Protein AF-A0A9D9GE17-F1 (afdb_monomer_lite)

Secondary structure (DSSP, 8-state):
--TT-HHHHHHHHHHHHHHHHHHHHHHHHHHHHHHHHHHHHHHHHHHHHHTT----TTTHHHHHHHH-----EE-TTS-EEE--HHHHHTS---

Structure (mmCIF, N/CA/C/O backbone):
data_AF-A0A9D9GE17-F1
#
_entry.id   AF-A0A9D9GE17-F1
#
loop_
_atom_site.group_PDB
_atom_site.id
_atom_site.type_symbol
_atom_site.label_atom_id
_atom_site.label_alt_id
_atom_site.label_comp_id
_atom_site.label_asym_id
_atom_site.label_entity_id
_atom_site.label_seq_id
_atom_site.pdbx_PDB_ins_code
_atom_site.Cartn_x
_atom_site.Cartn_y
_atom_site.Cartn_z
_atom_site.occupancy
_atom_site.B_iso_or_equiv
_atom_site.auth_seq_id
_atom_site.auth_comp_id
_atom_site.auth_asym_id
_atom_site.auth_atom_id
_atom_site.pdbx_PDB_model_num
ATOM 1 N N . MET A 1 1 ? 29.305 2.988 -42.395 1.00 56.81 1 MET A N 1
ATOM 2 C CA . MET A 1 1 ? 27.965 2.723 -41.825 1.00 56.81 1 MET A CA 1
ATOM 3 C C . MET A 1 1 ? 27.105 3.964 -42.027 1.00 56.81 1 MET A C 1
ATOM 5 O O . MET A 1 1 ? 27.421 5.000 -41.453 1.00 56.81 1 MET A O 1
ATOM 9 N N . ASN A 1 2 ? 26.110 3.905 -42.919 1.00 54.03 2 ASN A N 1
ATOM 10 C CA . ASN A 1 2 ? 25.273 5.059 -43.268 1.00 54.03 2 ASN A CA 1
ATOM 11 C C . ASN A 1 2 ? 24.360 5.433 -42.092 1.00 54.03 2 ASN A C 1
ATOM 13 O O . ASN A 1 2 ? 23.314 4.821 -41.896 1.00 54.03 2 ASN A O 1
ATOM 17 N N . LYS A 1 3 ? 24.751 6.463 -41.332 1.00 57.81 3 LYS A N 1
ATOM 18 C CA . LYS A 1 3 ? 23.977 7.040 -40.216 1.00 57.81 3 LYS A CA 1
ATOM 19 C C . LYS A 1 3 ? 22.642 7.681 -40.653 1.00 57.81 3 LYS A C 1
ATOM 21 O O . LYS A 1 3 ? 21.822 7.972 -39.798 1.00 57.81 3 LYS A O 1
ATOM 26 N N . ASN A 1 4 ? 22.428 7.851 -41.965 1.00 58.00 4 ASN A N 1
ATOM 27 C CA . ASN A 1 4 ? 21.206 8.381 -42.594 1.00 58.00 4 ASN A CA 1
ATOM 28 C C . ASN A 1 4 ? 20.258 7.293 -43.137 1.00 58.00 4 ASN A C 1
ATOM 30 O O . ASN A 1 4 ? 19.311 7.602 -43.853 1.00 58.00 4 A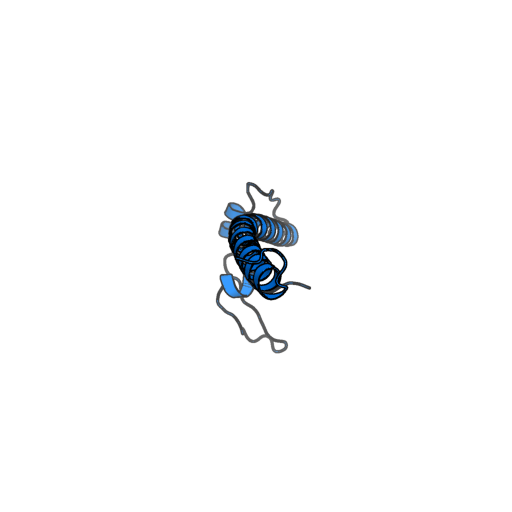SN A O 1
ATOM 34 N N . SER A 1 5 ? 20.516 6.010 -42.867 1.00 63.88 5 SER A N 1
ATOM 35 C CA . SER A 1 5 ? 19.578 4.952 -43.249 1.00 63.88 5 SER A CA 1
ATOM 36 C C . SER A 1 5 ? 18.418 4.915 -42.254 1.00 63.88 5 SER A C 1
ATOM 38 O O . SER A 1 5 ? 18.653 4.771 -41.054 1.00 63.88 5 SER A O 1
ATOM 40 N N . ASN A 1 6 ? 17.174 4.981 -42.741 1.00 73.00 6 ASN A N 1
ATOM 41 C CA . ASN A 1 6 ? 15.966 4.839 -41.916 1.00 73.00 6 ASN A CA 1
ATOM 42 C C . ASN A 1 6 ? 16.016 3.600 -41.007 1.00 73.00 6 ASN A C 1
ATOM 44 O O . ASN A 1 6 ? 15.483 3.635 -39.904 1.00 73.00 6 ASN A O 1
ATOM 48 N N . THR A 1 7 ? 16.706 2.533 -41.425 1.00 79.81 7 THR A N 1
ATOM 49 C CA . THR A 1 7 ? 16.929 1.324 -40.622 1.00 79.81 7 THR A CA 1
ATOM 50 C C . THR A 1 7 ? 17.760 1.591 -39.365 1.00 79.81 7 THR A C 1
ATOM 52 O O . THR A 1 7 ? 17.422 1.084 -38.299 1.00 79.81 7 THR A O 1
ATOM 55 N N . TYR A 1 8 ? 18.818 2.406 -39.454 1.00 80.25 8 TYR A N 1
ATOM 56 C CA . TYR A 1 8 ? 19.633 2.772 -38.290 1.00 80.25 8 TYR A CA 1
ATOM 57 C C . TYR A 1 8 ? 18.811 3.586 -37.285 1.00 80.25 8 TYR A C 1
ATOM 59 O O . TYR A 1 8 ? 18.830 3.289 -36.093 1.00 80.25 8 TYR A O 1
ATOM 67 N N . THR A 1 9 ? 18.027 4.552 -37.775 1.00 83.31 9 THR A N 1
ATOM 68 C CA . THR A 1 9 ? 17.113 5.347 -36.943 1.00 83.31 9 THR A CA 1
ATOM 69 C C . THR A 1 9 ? 16.056 4.474 -36.274 1.00 83.31 9 THR A C 1
ATOM 71 O O . THR A 1 9 ? 15.821 4.626 -35.079 1.00 83.31 9 THR A O 1
ATOM 74 N N . PHE A 1 10 ? 15.460 3.530 -37.008 1.00 86.38 10 PHE A N 1
ATOM 75 C CA . PHE A 1 10 ? 14.455 2.616 -36.463 1.00 86.38 10 PHE A CA 1
ATOM 76 C C . PHE A 1 10 ? 15.019 1.748 -35.338 1.00 86.38 10 PHE A C 1
ATOM 78 O O . PHE A 1 10 ? 14.451 1.723 -34.252 1.00 86.38 10 PHE A O 1
ATOM 85 N N . ILE A 1 11 ? 16.159 1.088 -35.562 1.00 88.31 11 ILE A N 1
ATOM 86 C CA . ILE A 1 11 ? 16.776 0.216 -34.551 1.00 88.31 11 ILE A CA 1
ATOM 87 C C . ILE A 1 11 ? 17.185 1.029 -33.321 1.00 88.31 11 ILE A C 1
ATOM 89 O O . ILE A 1 11 ? 16.910 0.627 -32.191 1.00 88.31 11 ILE A O 1
ATOM 93 N N . TYR A 1 12 ? 17.806 2.191 -33.531 1.00 88.31 12 TYR A N 1
ATOM 94 C CA . TYR A 1 12 ? 18.213 3.068 -32.441 1.00 88.31 12 TYR A CA 1
ATOM 95 C C . TYR A 1 12 ? 17.016 3.540 -31.604 1.00 88.31 12 TYR A C 1
ATOM 97 O O . TYR A 1 12 ? 17.050 3.448 -30.376 1.00 88.31 12 TYR A O 1
ATOM 105 N N . ALA A 1 13 ? 15.941 3.993 -32.256 1.00 90.50 13 ALA A N 1
ATOM 106 C CA . ALA A 1 13 ? 14.722 4.419 -31.579 1.00 90.50 13 ALA A CA 1
ATOM 107 C C . ALA A 1 13 ? 14.073 3.264 -30.800 1.00 90.50 13 ALA A C 1
ATOM 109 O O . ALA A 1 13 ? 13.700 3.451 -29.644 1.00 90.50 13 ALA A O 1
ATOM 110 N N . SER A 1 14 ? 14.000 2.059 -31.379 1.00 92.56 14 SER A N 1
ATOM 111 C CA . SER A 1 14 ? 13.462 0.879 -30.691 1.00 92.56 14 SER A CA 1
ATOM 112 C C . SER A 1 14 ? 14.248 0.539 -29.424 1.00 92.56 14 SER A C 1
ATOM 114 O O . SER A 1 14 ? 13.645 0.308 -28.378 1.00 92.56 14 SER A O 1
ATOM 116 N N . VAL A 1 15 ? 15.583 0.565 -29.481 1.00 94.44 15 VAL A N 1
ATOM 117 C CA . VAL A 1 15 ? 16.429 0.313 -28.303 1.00 94.44 15 VAL A CA 1
ATOM 118 C C . VAL A 1 15 ? 16.218 1.388 -27.235 1.00 94.44 15 VAL A C 1
ATOM 120 O O . VAL A 1 15 ? 16.050 1.054 -26.063 1.00 94.44 15 VAL A O 1
ATOM 123 N N . MET A 1 16 ? 16.158 2.665 -27.623 1.00 94.12 16 MET A N 1
ATOM 124 C CA . MET A 1 16 ? 15.911 3.765 -26.685 1.00 94.12 16 MET A CA 1
ATOM 125 C C . MET A 1 16 ? 14.553 3.650 -25.984 1.00 94.12 16 MET A C 1
ATOM 127 O O . MET A 1 16 ? 14.478 3.841 -24.772 1.00 94.12 16 MET A O 1
ATOM 131 N N . VAL A 1 17 ? 13.492 3.283 -26.707 1.00 95.50 17 VAL A N 1
ATOM 132 C CA . VAL A 1 17 ? 12.157 3.083 -26.120 1.00 95.50 17 VAL A CA 1
ATOM 133 C C . VAL A 1 17 ? 12.166 1.943 -25.104 1.00 95.50 17 VAL A C 1
ATOM 135 O O . VAL A 1 17 ? 11.620 2.105 -24.015 1.00 95.50 17 VAL A O 1
ATOM 138 N N . ILE A 1 18 ? 12.816 0.817 -25.416 1.00 95.75 18 ILE A N 1
ATOM 139 C CA . ILE A 1 18 ? 12.912 -0.326 -24.495 1.00 95.75 18 ILE A CA 1
ATOM 140 C C . ILE A 1 18 ? 13.663 0.067 -23.217 1.00 95.75 18 ILE A C 1
ATOM 142 O O . ILE A 1 18 ? 13.215 -0.262 -22.119 1.00 95.75 18 ILE A O 1
ATOM 146 N N . LEU A 1 19 ? 14.770 0.805 -23.343 1.00 95.25 19 LEU A N 1
ATOM 147 C CA . LEU A 1 19 ? 15.546 1.267 -22.190 1.00 95.25 19 LEU A CA 1
ATOM 148 C C . LEU A 1 19 ? 14.732 2.200 -21.288 1.00 95.25 19 LEU A C 1
ATOM 150 O O . LEU A 1 19 ? 14.688 1.998 -20.074 1.00 95.25 19 LEU A O 1
ATOM 154 N N . VAL A 1 20 ? 14.059 3.194 -21.872 1.00 95.56 20 VAL A N 1
ATOM 155 C CA . VAL A 1 20 ? 13.217 4.132 -21.116 1.00 95.56 20 VAL A CA 1
ATOM 156 C C . VAL A 1 20 ? 12.044 3.400 -20.465 1.00 95.56 20 VAL A C 1
ATOM 158 O O . VAL A 1 20 ? 11.772 3.625 -19.289 1.00 95.56 20 VAL A O 1
ATOM 161 N N . ALA A 1 21 ? 11.387 2.481 -21.177 1.00 95.12 21 ALA A N 1
ATOM 162 C CA . ALA A 1 21 ? 10.282 1.695 -20.634 1.00 95.12 21 ALA A CA 1
ATOM 163 C C . ALA A 1 21 ? 10.716 0.841 -19.433 1.00 95.12 21 ALA A C 1
ATOM 165 O O . ALA A 1 21 ? 10.036 0.839 -18.408 1.00 95.12 21 ALA A O 1
ATOM 166 N N . ALA A 1 22 ? 11.868 0.171 -19.524 1.00 93.88 22 ALA A N 1
ATOM 167 C CA . ALA A 1 22 ? 12.415 -0.608 -18.418 1.00 93.88 22 ALA A CA 1
ATOM 168 C C . ALA A 1 22 ? 12.736 0.277 -17.202 1.00 93.88 22 ALA A C 1
ATOM 170 O O . ALA A 1 22 ? 12.390 -0.073 -16.075 1.00 93.88 22 ALA A O 1
ATOM 171 N N . ALA A 1 23 ? 13.335 1.452 -17.419 1.00 92.75 23 ALA A N 1
ATOM 172 C CA . ALA A 1 23 ? 13.628 2.395 -16.342 1.00 92.75 23 ALA A CA 1
ATOM 173 C C . ALA A 1 23 ? 12.349 2.926 -15.667 1.00 92.75 23 ALA A C 1
ATOM 175 O O . ALA A 1 23 ? 12.256 2.934 -14.438 1.00 92.75 23 ALA A O 1
ATOM 176 N N . LEU A 1 24 ? 11.340 3.321 -16.451 1.00 92.81 24 LEU A N 1
ATOM 177 C CA . LEU A 1 24 ? 10.053 3.792 -15.931 1.00 92.81 24 LEU A CA 1
ATOM 178 C C . LEU A 1 24 ? 9.312 2.696 -15.162 1.00 92.81 24 LEU A C 1
ATOM 180 O O . LEU A 1 24 ? 8.715 2.996 -14.131 1.00 92.81 24 LEU A O 1
ATOM 184 N N . ALA A 1 25 ? 9.372 1.444 -15.621 1.00 92.00 25 ALA A N 1
ATOM 185 C C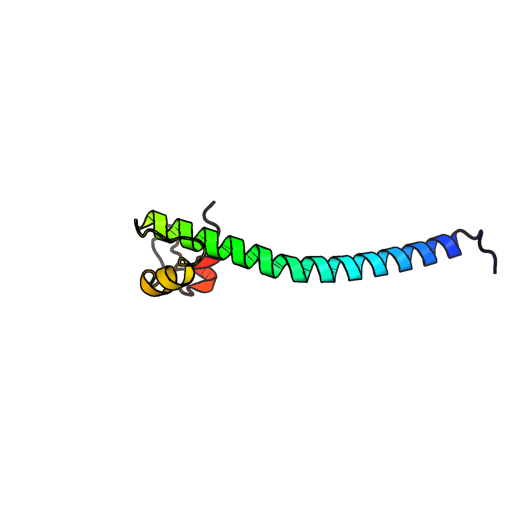A . ALA A 1 25 ? 8.752 0.318 -14.928 1.00 92.00 25 ALA A CA 1
ATOM 186 C C . ALA A 1 25 ? 9.326 0.143 -13.514 1.00 92.00 25 ALA A C 1
ATOM 188 O O . ALA A 1 25 ? 8.565 0.035 -12.556 1.00 92.00 25 ALA A O 1
ATOM 189 N N . LEU A 1 26 ? 10.653 0.208 -13.363 1.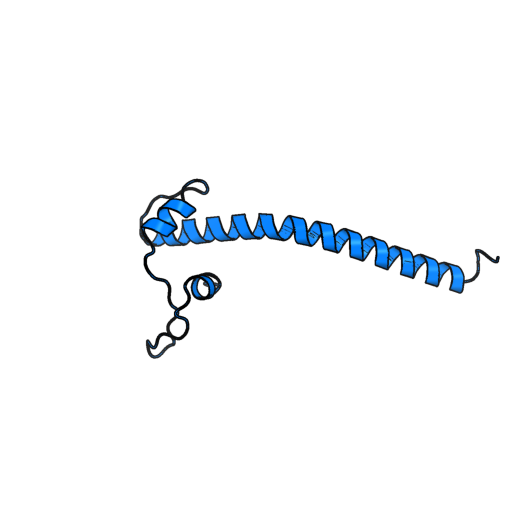00 88.88 26 LEU A N 1
ATOM 190 C CA . LEU A 1 26 ? 11.311 0.095 -12.055 1.00 88.88 26 LEU A CA 1
ATOM 191 C C . LEU A 1 26 ? 10.945 1.251 -11.114 1.00 88.88 26 LEU A C 1
ATOM 193 O O . LEU A 1 26 ? 10.671 1.036 -9.932 1.00 88.88 26 LEU A O 1
ATOM 197 N N . VAL A 1 27 ? 10.923 2.484 -11.629 1.00 89.19 27 VAL A N 1
ATOM 198 C CA . VAL A 1 27 ? 10.537 3.662 -10.836 1.00 89.19 27 VAL A CA 1
ATOM 199 C C . VAL A 1 27 ? 9.066 3.581 -10.427 1.00 89.19 27 VAL A C 1
ATOM 201 O O . VAL A 1 27 ? 8.735 3.853 -9.273 1.00 89.19 27 VAL A O 1
ATOM 204 N N . SER A 1 28 ? 8.189 3.183 -11.352 1.00 89.19 28 SER A N 1
ATOM 205 C CA . SER A 1 28 ? 6.756 3.036 -11.102 1.00 89.19 28 SER A CA 1
ATOM 206 C C . SER A 1 28 ? 6.479 1.991 -10.026 1.00 89.19 28 SER A C 1
ATOM 208 O O . SER A 1 28 ? 5.722 2.278 -9.101 1.00 89.19 28 SER A O 1
ATOM 210 N N . ASP A 1 29 ? 7.124 0.828 -10.099 1.00 87.81 29 ASP A N 1
ATOM 211 C CA . ASP A 1 29 ? 6.909 -0.256 -9.140 1.00 87.81 29 ASP A CA 1
ATOM 212 C C . ASP A 1 29 ? 7.378 0.131 -7.725 1.00 87.81 29 ASP A C 1
ATOM 214 O O . ASP A 1 29 ? 6.639 -0.011 -6.747 1.00 87.81 29 ASP A O 1
ATOM 218 N N . SER A 1 30 ? 8.554 0.763 -7.626 1.00 85.50 30 SER A N 1
ATOM 219 C CA . SER A 1 30 ? 9.091 1.286 -6.361 1.00 85.50 30 SER A CA 1
ATOM 220 C C . SER A 1 30 ? 8.168 2.323 -5.705 1.00 85.50 30 SER A C 1
ATOM 222 O O . SER A 1 30 ? 7.990 2.339 -4.482 1.00 85.50 30 SER A O 1
ATOM 224 N N . LEU A 1 31 ? 7.543 3.190 -6.508 1.00 85.88 31 LEU A N 1
ATOM 225 C CA . LEU A 1 31 ? 6.660 4.237 -5.998 1.00 85.88 31 LEU A CA 1
ATOM 226 C C . LEU A 1 31 ? 5.262 3.709 -5.650 1.00 85.88 31 LEU A C 1
ATOM 228 O O . LEU A 1 31 ? 4.665 4.166 -4.670 1.00 85.88 31 LEU A O 1
ATOM 232 N N . LYS A 1 32 ? 4.765 2.719 -6.401 1.00 86.88 32 LYS A N 1
ATOM 233 C CA . LYS A 1 32 ? 3.443 2.110 -6.204 1.00 86.88 32 LYS A CA 1
ATOM 234 C C . LYS A 1 32 ? 3.299 1.501 -4.811 1.00 86.88 32 LYS A C 1
ATOM 236 O O . LYS A 1 32 ? 2.270 1.697 -4.172 1.00 86.88 32 LYS A O 1
ATOM 241 N N . ALA A 1 33 ? 4.345 0.855 -4.294 1.00 86.44 33 ALA A N 1
ATOM 242 C CA . ALA A 1 33 ? 4.335 0.286 -2.945 1.00 86.44 33 ALA A CA 1
ATOM 243 C C . ALA A 1 33 ? 4.096 1.346 -1.850 1.00 86.44 33 ALA A C 1
ATOM 245 O O . ALA A 1 33 ? 3.313 1.129 -0.924 1.00 86.44 33 ALA A O 1
ATOM 246 N N . LYS A 1 34 ? 4.730 2.522 -1.966 1.00 87.69 34 LYS A N 1
ATOM 247 C C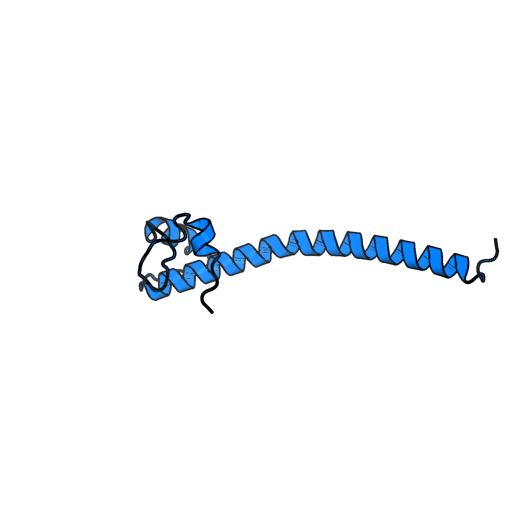A . LYS A 1 34 ? 4.547 3.630 -1.009 1.00 87.69 34 LYS A CA 1
ATOM 248 C C . LYS A 1 34 ? 3.162 4.261 -1.117 1.00 87.69 34 LYS A C 1
ATOM 250 O O . LYS A 1 34 ? 2.566 4.601 -0.101 1.00 87.69 34 LYS A O 1
ATOM 255 N N . GLN A 1 35 ? 2.656 4.415 -2.339 1.00 86.31 35 GLN A N 1
ATOM 256 C CA . GLN A 1 35 ? 1.313 4.944 -2.574 1.00 86.31 35 GLN A CA 1
ATOM 257 C C . GLN A 1 35 ? 0.250 4.009 -1.997 1.00 86.31 35 GLN A C 1
ATOM 259 O O . GLN A 1 35 ? -0.616 4.472 -1.260 1.00 86.31 35 GLN A O 1
ATOM 264 N N . GLN A 1 36 ? 0.369 2.702 -2.251 1.00 89.19 36 GLN A N 1
ATOM 265 C CA . GLN A 1 36 ? -0.569 1.706 -1.740 1.00 89.19 36 GLN A CA 1
ATOM 266 C C . GLN A 1 36 ? -0.619 1.716 -0.212 1.00 89.19 36 GLN A C 1
ATOM 268 O O . GLN A 1 36 ? -1.700 1.769 0.358 1.00 89.19 36 GLN A O 1
ATOM 273 N N . ARG A 1 37 ? 0.542 1.779 0.456 1.00 88.81 37 ARG A N 1
ATOM 274 C CA . ARG A 1 37 ? 0.609 1.871 1.921 1.00 88.81 37 ARG A CA 1
ATOM 275 C C . ARG A 1 37 ? -0.176 3.065 2.469 1.00 88.81 37 ARG A C 1
ATOM 277 O O . ARG A 1 37 ? -0.886 2.925 3.458 1.00 88.81 37 ARG A O 1
ATOM 284 N N . ASN A 1 38 ? -0.052 4.231 1.839 1.00 89.25 38 ASN A N 1
ATOM 285 C CA . ASN A 1 38 ? -0.768 5.427 2.283 1.00 89.25 38 ASN A CA 1
ATOM 286 C C . ASN A 1 38 ? -2.283 5.305 2.057 1.00 89.25 38 ASN A C 1
ATOM 288 O O . ASN A 1 38 ? -3.049 5.722 2.919 1.00 89.25 38 ASN A O 1
ATOM 292 N N . VAL A 1 39 ? -2.704 4.710 0.934 1.00 90.62 39 VAL A N 1
ATOM 293 C CA . VAL A 1 39 ? -4.120 4.424 0.642 1.00 90.62 39 VAL A CA 1
ATOM 294 C C . VAL A 1 39 ? -4.697 3.428 1.649 1.00 90.62 39 VAL A C 1
ATOM 296 O O . VAL A 1 39 ? -5.800 3.633 2.149 1.00 90.62 39 VAL A O 1
ATOM 299 N N . ASP A 1 40 ? -3.943 2.387 2.004 1.00 90.62 40 ASP A N 1
ATOM 300 C CA . ASP A 1 40 ? -4.372 1.390 2.986 1.00 90.62 40 ASP A CA 1
ATOM 301 C C . ASP A 1 40 ? -4.566 2.026 4.375 1.00 90.62 40 ASP A C 1
ATOM 303 O O . ASP A 1 40 ? -5.583 1.790 5.026 1.00 90.62 40 ASP A O 1
ATOM 307 N N . ILE A 1 41 ? -3.634 2.882 4.816 1.00 91.06 41 ILE A N 1
ATOM 308 C CA . ILE A 1 41 ? -3.737 3.618 6.090 1.00 91.06 41 ILE A CA 1
ATOM 309 C C . ILE A 1 41 ? -4.942 4.568 6.093 1.00 91.06 41 ILE A C 1
ATOM 311 O O . ILE A 1 41 ? -5.654 4.664 7.098 1.00 91.06 41 ILE A O 1
ATOM 315 N N . ASP A 1 42 ? -5.186 5.264 4.983 1.00 90.69 42 ASP A N 1
ATOM 316 C CA . ASP A 1 42 ? -6.351 6.137 4.846 1.00 90.69 42 ASP A CA 1
ATOM 317 C C . ASP A 1 42 ? -7.653 5.326 4.938 1.00 90.69 42 ASP A C 1
ATOM 319 O O . ASP A 1 42 ? -8.530 5.641 5.742 1.00 90.69 42 ASP A O 1
ATOM 323 N N . LYS A 1 43 ? -7.733 4.187 4.238 1.00 91.12 43 LYS A N 1
ATOM 324 C CA . LYS A 1 43 ? -8.875 3.265 4.318 1.00 91.12 43 LYS A CA 1
ATOM 325 C C . LYS A 1 43 ? -9.097 2.734 5.738 1.00 91.12 43 LYS A C 1
ATOM 327 O O . LYS A 1 43 ? -10.234 2.709 6.208 1.00 91.12 43 LYS A O 1
ATOM 332 N N . MET A 1 44 ? -8.036 2.361 6.459 1.00 90.69 44 MET A N 1
ATOM 333 C CA . MET A 1 44 ? -8.131 1.963 7.872 1.00 90.69 44 MET A CA 1
ATOM 334 C C . MET A 1 44 ? -8.672 3.099 8.745 1.00 90.69 44 MET A C 1
ATOM 336 O O . MET A 1 44 ? -9.545 2.867 9.580 1.00 90.69 44 MET A O 1
ATOM 340 N N . THR A 1 45 ? -8.196 4.327 8.528 1.00 89.81 45 THR A N 1
ATOM 341 C CA . THR A 1 45 ? -8.657 5.523 9.248 1.00 89.81 45 THR A CA 1
ATOM 342 C C . THR A 1 45 ? -10.142 5.786 9.000 1.00 89.81 45 THR A C 1
ATOM 344 O O . THR A 1 45 ? -10.892 6.042 9.944 1.00 89.81 45 THR A O 1
ATOM 347 N N . GLN A 1 46 ? -10.599 5.665 7.751 1.00 89.69 46 GLN A N 1
ATOM 348 C CA . GLN A 1 46 ? -12.012 5.813 7.396 1.00 89.69 46 GLN A CA 1
ATOM 349 C C . GLN A 1 46 ? -12.884 4.744 8.074 1.00 89.69 46 GLN A C 1
ATOM 351 O O . GLN A 1 46 ? -13.924 5.072 8.651 1.00 89.69 46 GLN A O 1
ATOM 356 N N . ILE A 1 47 ? -12.440 3.481 8.086 1.00 89.19 47 ILE A N 1
ATOM 357 C CA . ILE A 1 47 ? -13.143 2.390 8.780 1.00 89.19 47 ILE A CA 1
ATOM 358 C C . ILE A 1 47 ? -13.224 2.672 10.287 1.00 89.19 47 ILE A C 1
ATOM 360 O O . ILE A 1 47 ? -14.312 2.602 10.858 1.00 89.19 47 ILE A O 1
ATOM 364 N N . LEU A 1 48 ? -12.121 3.059 10.933 1.00 89.31 48 LEU A N 1
ATOM 365 C CA . LEU A 1 48 ? -12.097 3.401 12.362 1.00 89.31 48 LEU A CA 1
ATOM 366 C C . LEU A 1 48 ? -13.006 4.595 12.692 1.00 89.31 48 LEU A C 1
ATOM 368 O O . LEU A 1 48 ? -13.768 4.554 13.660 1.00 89.31 48 LEU A O 1
ATOM 372 N N . THR A 1 49 ? -13.013 5.616 11.835 1.00 88.69 49 THR A N 1
ATOM 373 C CA . THR A 1 49 ? -13.889 6.787 11.981 1.00 88.69 49 THR A CA 1
ATOM 374 C C . THR A 1 49 ? -15.365 6.392 11.893 1.00 88.69 49 THR A C 1
ATOM 376 O O . THR A 1 49 ? -16.182 6.893 12.670 1.00 88.69 49 THR A O 1
ATOM 379 N N . SER A 1 50 ? -15.715 5.445 11.013 1.00 87.75 50 SER A N 1
ATOM 380 C CA . SER A 1 50 ? -17.093 4.949 10.869 1.00 87.75 50 SER A CA 1
ATOM 381 C C . SER A 1 50 ? -17.621 4.276 12.144 1.00 87.75 50 SER A C 1
ATOM 383 O O . SER A 1 50 ? -18.799 4.410 12.476 1.00 87.75 50 SER A O 1
ATOM 385 N N . VAL A 1 51 ? -16.735 3.639 12.919 1.00 88.94 51 VAL A N 1
ATOM 386 C CA . VAL A 1 51 ? -17.052 3.027 14.220 1.00 88.94 51 VAL A CA 1
ATOM 387 C C . VAL A 1 51 ? -16.779 3.964 15.407 1.00 88.94 51 VAL A C 1
ATOM 389 O O . VAL A 1 51 ? -16.761 3.522 16.553 1.00 88.94 51 VAL A O 1
ATOM 392 N N . LYS A 1 52 ? -16.612 5.273 15.151 1.00 88.12 52 LYS A N 1
ATOM 393 C CA . LYS A 1 52 ? -16.350 6.340 16.142 1.00 88.12 52 LYS A CA 1
ATOM 394 C C . LYS A 1 52 ? -15.056 6.166 16.944 1.00 88.12 52 LYS A C 1
ATOM 396 O O . LYS A 1 52 ? -14.934 6.698 18.048 1.00 88.12 52 LYS A O 1
ATOM 401 N N . VAL A 1 53 ? -14.068 5.477 16.381 1.00 88.62 53 VAL A N 1
ATOM 402 C CA . VAL A 1 53 ? -12.716 5.400 16.938 1.00 88.62 53 VAL A CA 1
ATOM 403 C C . VAL A 1 53 ? -11.860 6.476 16.281 1.00 88.62 53 VAL A C 1
ATOM 405 O O . VAL A 1 53 ? -11.595 6.429 15.085 1.00 88.62 53 VAL A O 1
ATOM 408 N N . ALA A 1 54 ? -11.415 7.457 17.068 1.00 85.06 54 ALA A N 1
ATOM 409 C CA . ALA A 1 54 ? -10.487 8.473 16.583 1.00 85.06 54 ALA A CA 1
ATOM 410 C C . ALA A 1 54 ? -9.128 7.833 16.269 1.00 85.06 54 ALA A C 1
ATOM 412 O O . ALA A 1 54 ? -8.537 7.172 17.130 1.00 85.06 54 ALA A O 1
ATOM 413 N N . SER A 1 55 ? -8.614 8.047 15.064 1.00 84.94 55 SER A N 1
ATOM 414 C CA . SER A 1 55 ? -7.314 7.549 14.614 1.00 84.94 55 SER A CA 1
ATOM 415 C C . SER A 1 55 ? -6.693 8.508 13.610 1.00 84.94 55 SER A C 1
ATOM 417 O O . SER A 1 55 ? -7.410 9.098 12.810 1.00 84.94 55 SER A O 1
ATOM 419 N N . ASP A 1 56 ? -5.367 8.578 13.620 1.00 85.88 56 ASP A N 1
ATOM 420 C CA . ASP A 1 56 ? -4.566 9.343 12.662 1.00 85.88 56 ASP A CA 1
ATOM 421 C C . ASP A 1 56 ? -3.684 8.387 11.854 1.00 85.88 56 ASP A C 1
ATOM 423 O O . ASP A 1 56 ? -3.490 7.238 12.258 1.00 85.88 56 ASP A O 1
ATOM 427 N N . MET A 1 57 ? -3.059 8.865 10.774 1.00 83.06 57 MET A N 1
ATOM 428 C CA . MET A 1 57 ? -2.210 8.033 9.903 1.00 83.06 57 MET A CA 1
ATOM 429 C C . MET A 1 57 ? -1.100 7.264 10.648 1.00 83.06 57 MET A C 1
ATOM 431 O O . MET A 1 57 ? -0.677 6.204 10.200 1.00 83.06 57 MET A O 1
ATOM 435 N N . SER A 1 58 ? -0.627 7.771 11.790 1.00 88.00 58 SER A N 1
ATOM 436 C CA . SER A 1 58 ? 0.392 7.118 12.623 1.00 88.00 58 SER A CA 1
ATOM 437 C C . SER A 1 58 ? -0.161 6.060 13.586 1.00 88.00 58 SER A C 1
ATOM 439 O O . SER A 1 58 ? 0.596 5.213 14.055 1.00 88.00 58 SER A O 1
ATOM 441 N N . THR A 1 59 ? -1.457 6.105 13.909 1.00 89.25 59 THR A N 1
ATOM 442 C CA . THR A 1 59 ? -2.099 5.236 14.915 1.00 89.25 59 THR A CA 1
ATOM 443 C C . THR A 1 59 ? -3.144 4.291 14.327 1.00 89.25 59 THR A C 1
ATOM 445 O O . THR A 1 59 ? -3.551 3.346 15.004 1.00 89.25 59 THR A O 1
ATOM 448 N N . ALA A 1 60 ? -3.559 4.517 13.079 1.00 89.12 60 ALA A N 1
ATOM 449 C CA . ALA A 1 60 ? -4.606 3.762 12.405 1.00 89.12 60 ALA A CA 1
ATOM 450 C C . ALA A 1 60 ? -4.304 2.261 12.336 1.00 89.12 60 ALA A C 1
ATOM 452 O O . ALA A 1 60 ? -5.169 1.472 12.685 1.00 89.12 60 ALA A O 1
ATOM 453 N N . GLU A 1 61 ? -3.084 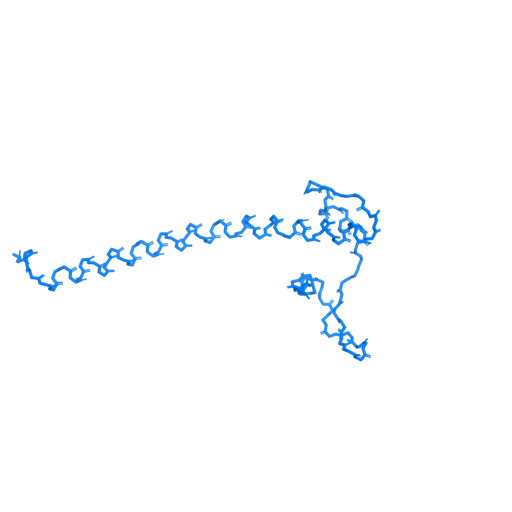1.847 11.983 1.00 89.00 61 GLU A N 1
ATOM 454 C CA . GLU A 1 61 ? -2.740 0.417 11.881 1.00 89.00 61 GLU A CA 1
ATOM 455 C C . GLU A 1 61 ? -2.890 -0.328 13.211 1.00 89.00 61 GLU A C 1
ATOM 457 O O . GLU A 1 61 ? -3.494 -1.400 13.263 1.00 89.00 61 GLU A O 1
ATOM 462 N N . ALA A 1 62 ? -2.375 0.254 14.297 1.00 89.50 62 ALA A N 1
ATOM 463 C CA . ALA A 1 62 ? -2.446 -0.352 15.623 1.00 89.50 62 ALA A CA 1
ATOM 464 C C . ALA A 1 62 ? -3.900 -0.454 16.108 1.00 89.50 62 ALA A C 1
ATOM 466 O O . ALA A 1 62 ? -4.340 -1.519 16.534 1.00 89.50 62 ALA A O 1
ATOM 467 N N . LYS A 1 63 ? -4.666 0.635 15.972 1.00 88.88 63 LYS A N 1
ATOM 468 C CA . LYS A 1 63 ? -6.081 0.673 16.367 1.00 88.88 63 LYS A CA 1
ATOM 469 C C . LYS A 1 63 ? -6.947 -0.235 15.501 1.00 88.88 63 LYS A C 1
ATOM 471 O O . LYS A 1 63 ? -7.874 -0.854 16.007 1.00 88.88 63 LYS A O 1
ATOM 476 N N . TYR A 1 64 ? -6.645 -0.347 14.210 1.00 89.12 64 TYR A N 1
ATOM 477 C CA . TYR A 1 64 ? -7.356 -1.240 13.303 1.00 89.12 64 TYR A CA 1
ATOM 478 C C . TYR A 1 64 ? -7.166 -2.698 13.719 1.00 89.12 64 TYR A C 1
ATOM 480 O O . TYR A 1 64 ? -8.145 -3.431 13.815 1.00 89.12 64 TYR A O 1
ATOM 488 N N . ALA A 1 65 ? -5.934 -3.103 14.039 1.00 88.69 65 ALA A N 1
ATOM 489 C CA . ALA A 1 65 ? -5.646 -4.453 14.522 1.00 88.69 65 ALA A CA 1
ATOM 490 C C . ALA A 1 65 ? -6.301 -4.769 15.882 1.00 88.69 65 ALA A C 1
ATOM 492 O O . ALA A 1 65 ? -6.634 -5.922 16.142 1.00 88.69 65 ALA A O 1
ATOM 493 N N . GLU A 1 66 ? -6.489 -3.765 16.742 1.00 88.19 66 GLU A N 1
ATOM 494 C CA . GLU A 1 66 ? -7.143 -3.918 18.047 1.00 88.19 66 GLU A CA 1
ATOM 495 C C . GLU A 1 66 ? -8.674 -4.011 17.933 1.00 88.19 66 GLU A C 1
ATOM 497 O O . GLU A 1 66 ? -9.304 -4.851 18.574 1.00 88.19 66 GLU A O 1
ATOM 502 N N . VAL A 1 67 ? -9.279 -3.146 17.116 1.00 86.81 67 VAL A N 1
ATOM 503 C CA . VAL A 1 67 ? -10.738 -2.965 17.063 1.00 86.81 67 VAL A CA 1
ATOM 504 C C . VAL A 1 67 ? -11.398 -3.907 16.054 1.00 86.81 67 VAL A C 1
ATOM 506 O O . VAL A 1 67 ? -12.518 -4.370 16.279 1.00 86.81 67 VAL A O 1
ATOM 509 N N . ILE A 1 68 ? -10.730 -4.213 14.938 1.00 85.62 68 ILE A N 1
ATOM 510 C CA . ILE A 1 68 ? -11.295 -5.027 13.857 1.00 85.62 68 ILE A CA 1
ATOM 511 C C . ILE A 1 68 ? -10.867 -6.486 14.028 1.00 85.62 68 ILE A C 1
ATOM 513 O O . ILE A 1 68 ? -9.805 -6.911 13.582 1.00 85.62 68 ILE A O 1
ATOM 517 N N . THR A 1 69 ? -11.735 -7.274 14.661 1.00 85.56 69 THR A N 1
ATOM 518 C CA . THR A 1 69 ? -11.482 -8.690 14.982 1.00 85.56 69 THR A CA 1
ATOM 519 C C . THR A 1 69 ? -11.836 -9.656 13.850 1.00 85.56 69 THR A C 1
ATOM 521 O O . THR A 1 69 ? -11.313 -10.769 13.798 1.00 85.56 69 THR A O 1
ATOM 524 N N . ALA A 1 70 ? -12.716 -9.252 12.931 1.00 83.62 70 ALA A N 1
ATOM 525 C CA . ALA A 1 70 ? -13.097 -10.040 11.766 1.00 83.62 70 ALA A CA 1
ATOM 526 C C . ALA A 1 70 ? -13.518 -9.136 10.602 1.00 83.62 70 ALA A C 1
ATOM 528 O O . ALA A 1 70 ? -14.242 -8.162 10.795 1.00 83.62 70 ALA A O 1
ATOM 529 N N . ALA A 1 71 ? -13.117 -9.509 9.386 1.00 85.88 71 ALA A N 1
ATOM 530 C CA . ALA A 1 71 ? -13.565 -8.889 8.145 1.00 85.88 71 ALA A CA 1
ATOM 531 C C . ALA A 1 71 ? -13.990 -9.989 7.167 1.00 85.88 71 ALA A C 1
ATOM 533 O O . ALA A 1 71 ? -13.222 -10.913 6.900 1.00 85.88 71 ALA A O 1
ATOM 534 N N . TYR A 1 72 ? -15.226 -9.908 6.678 1.00 89.00 72 TYR A N 1
ATOM 535 C CA . TYR A 1 72 ? -15.780 -10.826 5.687 1.00 89.00 72 TYR A CA 1
ATOM 536 C C . TYR A 1 72 ? -16.745 -10.091 4.754 1.00 89.00 72 TYR A C 1
ATOM 538 O O . TYR A 1 72 ? -17.432 -9.159 5.174 1.00 89.00 72 TYR A O 1
ATOM 546 N N . ALA A 1 73 ? -16.820 -10.529 3.501 1.00 86.69 73 ALA A N 1
ATOM 547 C CA . ALA A 1 73 ? -17.815 -10.052 2.547 1.00 86.69 73 ALA A CA 1
ATOM 548 C C . ALA A 1 73 ? -19.047 -10.960 2.564 1.00 86.69 73 ALA A C 1
ATOM 550 O O . ALA A 1 73 ? -18.926 -12.183 2.697 1.00 86.69 73 ALA A O 1
ATOM 551 N N . VAL A 1 74 ? -20.228 -10.365 2.401 1.00 89.56 74 VAL A N 1
ATOM 552 C CA . VAL A 1 74 ? -21.498 -11.088 2.273 1.0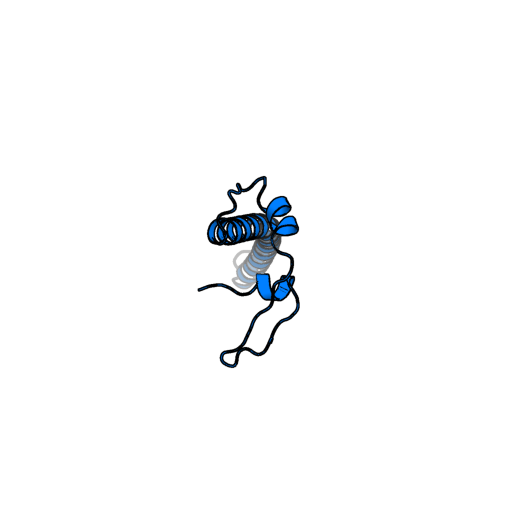0 89.56 74 VAL A CA 1
ATOM 553 C C . VAL A 1 74 ? -22.145 -10.799 0.925 1.00 89.56 74 VAL A C 1
ATOM 555 O O . VAL A 1 74 ? -22.022 -9.698 0.392 1.00 89.56 74 VAL A O 1
ATOM 558 N N . ASN A 1 75 ? -22.836 -11.788 0.359 1.00 88.94 75 ASN A N 1
ATOM 559 C CA . ASN A 1 75 ? -23.665 -11.580 -0.828 1.00 88.94 75 ASN A CA 1
ATOM 560 C C . ASN A 1 75 ? -25.045 -11.002 -0.458 1.00 88.94 75 ASN A C 1
ATOM 562 O O . ASN A 1 75 ? -25.402 -10.889 0.713 1.00 88.94 75 ASN A O 1
ATOM 566 N N . ALA A 1 76 ? -25.863 -10.689 -1.468 1.00 89.31 76 ALA A N 1
ATOM 567 C CA . ALA A 1 76 ? -27.218 -10.156 -1.281 1.00 89.31 76 ALA A CA 1
ATOM 568 C C . ALA A 1 76 ? -28.167 -11.072 -0.474 1.00 89.31 76 ALA A C 1
ATOM 570 O O . ALA A 1 76 ? -29.223 -10.625 -0.038 1.00 89.31 76 ALA A O 1
ATOM 571 N N . LYS A 1 77 ? -27.807 -12.347 -0.272 1.00 89.44 77 LYS A N 1
ATOM 572 C CA . LYS A 1 77 ? -28.560 -13.320 0.533 1.00 89.44 77 LYS A CA 1
ATOM 573 C C . LYS A 1 77 ? -28.057 -13.413 1.981 1.00 89.44 77 LYS A C 1
ATOM 575 O O . LYS A 1 77 ? -28.609 -14.180 2.761 1.00 89.44 77 LYS A O 1
ATOM 580 N N . GLY A 1 78 ? -27.021 -12.650 2.342 1.00 85.31 78 GLY A N 1
ATOM 581 C CA . GLY A 1 78 ? -26.392 -12.676 3.664 1.00 85.31 78 GLY A CA 1
ATOM 582 C C . GLY A 1 78 ? -25.375 -13.805 3.859 1.00 85.31 78 GLY A C 1
ATOM 583 O O . GLY A 1 78 ? -24.890 -14.002 4.972 1.00 85.31 78 GLY A O 1
ATOM 584 N N . GLU A 1 79 ? -25.028 -14.550 2.807 1.00 88.25 79 GLU A N 1
ATOM 585 C CA . GLU A 1 79 ? -24.042 -15.629 2.894 1.00 88.25 79 GLU A CA 1
ATOM 586 C C . GLU A 1 79 ? -22.627 -15.055 2.795 1.00 88.25 79 GLU A C 1
ATOM 588 O O . GLU A 1 79 ? -22.351 -14.202 1.947 1.00 88.25 79 GLU A O 1
ATOM 593 N N . LYS A 1 80 ? -21.714 -15.545 3.641 1.00 87.38 80 LYS A N 1
ATOM 594 C CA . LYS A 1 80 ? -20.303 -15.143 3.624 1.00 87.38 80 LYS A CA 1
ATOM 595 C C . LYS A 1 80 ? -19.631 -15.683 2.364 1.00 87.38 80 LYS A C 1
ATOM 597 O O . LYS A 1 80 ? -19.502 -16.894 2.211 1.00 87.38 80 LYS A O 1
ATOM 602 N N . THR A 1 81 ? -19.193 -14.794 1.482 1.00 83.19 81 THR A N 1
ATOM 603 C CA . THR A 1 81 ? -18.519 -15.151 0.225 1.00 83.19 81 THR A CA 1
ATOM 604 C C . THR A 1 81 ? -17.006 -15.057 0.328 1.00 83.19 81 THR A C 1
ATOM 606 O O . THR A 1 81 ? -16.305 -15.849 -0.294 1.00 83.19 81 THR A O 1
ATOM 609 N N . ILE A 1 82 ? -16.497 -14.121 1.130 1.00 81.50 82 ILE A N 1
ATOM 610 C CA . ILE A 1 82 ? -15.063 -13.950 1.375 1.00 81.50 82 ILE A CA 1
ATOM 611 C C . ILE A 1 82 ? -14.860 -13.936 2.882 1.00 81.50 82 ILE A C 1
ATOM 613 O O . ILE A 1 82 ? -15.394 -13.075 3.574 1.00 81.50 82 ILE A O 1
ATOM 617 N N . THR A 1 83 ? -14.115 -14.912 3.393 1.00 79.94 83 THR A N 1
ATOM 618 C CA . THR A 1 83 ? -13.796 -15.045 4.825 1.00 79.94 83 THR A CA 1
ATOM 619 C C . THR A 1 83 ? -12.374 -14.611 5.158 1.00 79.94 83 THR A C 1
ATOM 621 O O . THR A 1 83 ? -12.020 -14.543 6.331 1.00 79.94 83 THR A O 1
ATOM 624 N N . ASP A 1 84 ? -11.548 -14.346 4.143 1.00 83.94 84 ASP A N 1
ATOM 625 C CA . ASP A 1 84 ? -10.201 -13.827 4.337 1.00 83.94 84 ASP A CA 1
ATOM 626 C C . ASP A 1 84 ? -10.245 -12.312 4.565 1.00 83.94 84 ASP A C 1
ATOM 628 O O . ASP A 1 84 ? -10.818 -11.552 3.776 1.00 83.94 84 ASP A O 1
ATOM 632 N N . ALA A 1 85 ? -9.621 -11.869 5.655 1.00 79.88 85 ALA A N 1
ATOM 633 C CA . ALA A 1 85 ? -9.640 -10.470 6.052 1.00 79.88 85 ALA A CA 1
ATOM 634 C C . ALA A 1 85 ? -8.874 -9.569 5.069 1.00 79.88 85 ALA A C 1
ATOM 636 O O . ALA A 1 85 ? -9.298 -8.438 4.837 1.00 79.88 85 ALA A O 1
ATOM 637 N N . LYS A 1 86 ? -7.786 -10.058 4.451 1.00 82.06 86 LYS A N 1
ATOM 638 C CA . LYS A 1 86 ? -7.007 -9.274 3.477 1.00 82.06 86 LYS A CA 1
ATOM 639 C C . LYS A 1 86 ? -7.778 -9.097 2.177 1.00 82.06 86 LYS A C 1
ATOM 641 O O . LYS A 1 86 ? -7.824 -7.996 1.641 1.00 82.06 86 LYS A O 1
ATOM 646 N N . GLN A 1 87 ? -8.409 -10.161 1.689 1.00 81.94 87 GLN A N 1
ATOM 647 C CA . GLN A 1 87 ? -9.238 -10.105 0.487 1.00 81.94 87 GLN A CA 1
ATOM 648 C C . GLN A 1 87 ? -10.481 -9.248 0.703 1.00 81.94 87 GLN A C 1
ATOM 650 O O . GLN A 1 87 ? -10.833 -8.473 -0.176 1.00 81.94 87 GLN A O 1
ATOM 655 N N . THR A 1 88 ? -11.103 -9.328 1.882 1.00 82.44 88 THR A N 1
ATOM 656 C CA . THR A 1 88 ? -12.232 -8.454 2.224 1.00 82.44 88 THR A CA 1
ATOM 657 C C . THR A 1 88 ? -11.798 -6.991 2.270 1.00 82.44 88 THR A C 1
ATOM 659 O O . THR A 1 88 ? -12.477 -6.133 1.716 1.00 82.44 88 THR A O 1
ATOM 662 N N . PHE A 1 89 ? -10.644 -6.696 2.876 1.00 85.81 89 PHE A N 1
ATOM 663 C CA . PHE A 1 89 ? -10.099 -5.338 2.911 1.00 85.81 89 PHE A CA 1
ATOM 664 C C . PHE A 1 89 ? -9.755 -4.800 1.514 1.00 85.81 89 PHE A C 1
ATOM 666 O O . PHE A 1 89 ? -9.865 -3.600 1.284 1.00 85.81 89 PHE A O 1
ATOM 673 N N . ALA A 1 90 ? -9.385 -5.662 0.565 1.00 85.38 90 ALA A N 1
ATOM 674 C CA . ALA A 1 90 ? -9.102 -5.270 -0.815 1.00 85.38 90 ALA A CA 1
ATOM 675 C C . ALA A 1 90 ? -10.357 -4.925 -1.642 1.00 85.38 90 ALA A C 1
ATOM 677 O O . ALA A 1 90 ? -10.220 -4.411 -2.748 1.00 85.38 90 ALA A O 1
ATOM 678 N N . ILE A 1 91 ? -11.570 -5.184 -1.138 1.00 83.94 91 ILE A N 1
ATOM 679 C CA . ILE A 1 91 ? -12.809 -4.805 -1.829 1.00 83.94 91 ILE A CA 1
ATOM 680 C C . ILE A 1 91 ? -12.988 -3.292 -1.729 1.00 83.94 91 ILE A C 1
ATOM 682 O O . ILE A 1 91 ? -12.990 -2.727 -0.630 1.00 83.94 91 ILE A O 1
ATOM 686 N N . ASP A 1 92 ? -13.151 -2.633 -2.870 1.00 76.19 92 ASP A N 1
ATOM 687 C CA . ASP A 1 92 ? -13.446 -1.207 -2.911 1.00 76.19 92 ASP A CA 1
ATOM 688 C C . ASP A 1 92 ? -14.900 -0.943 -2.514 1.00 76.19 92 ASP A C 1
ATOM 690 O O . ASP A 1 92 ? -15.835 -1.546 -3.040 1.00 76.19 92 ASP A O 1
ATOM 694 N N . MET A 1 93 ? -15.075 -0.036 -1.554 1.00 65.50 93 MET A N 1
ATOM 695 C CA . MET A 1 93 ? -16.378 0.486 -1.150 1.00 65.50 93 MET A CA 1
ATOM 696 C C . MET A 1 93 ? -16.678 1.697 -2.043 1.00 65.50 93 MET A C 1
ATOM 698 O O . MET A 1 93 ? -16.423 2.829 -1.639 1.00 65.50 93 MET A O 1
ATOM 702 N N . ALA A 1 94 ? -17.091 1.442 -3.287 1.00 52.34 94 ALA A N 1
ATOM 703 C CA . ALA A 1 94 ? -17.526 2.470 -4.238 1.00 52.34 94 ALA A CA 1
ATOM 704 C C . ALA A 1 94 ? -19.038 2.713 -4.153 1.00 52.34 94 ALA A C 1
ATOM 706 O O . ALA A 1 94 ? -19.779 1.728 -3.924 1.00 52.34 94 ALA A O 1
#

pLDDT: mean 85.53, std 8.79, range [52.34, 95.75]

Foldseek 3Di:
DPPPDVVVVVVVVVVVVVVVVVVVVVVCVVVVVVVVLQVLLVLLCVVCVVVVHHDDSVCSVVVSVVPPPFAFDADPVRDTPGRDRVVRSPDDPD

Radius of gyration: 23.45 Å; chains: 1; bounding box: 56×25×61 Å

Sequence (94 aa):
MNKNSNTYTFIYASVMVILVAAALALVSDSLKAKQQRNVDIDKMTQILTSVKVASDMSTAEAKYAEVITAAYAVNAKGEKTITDAKQTFAIDMA